Protein AF-A0A7V1PXJ9-F1 (afdb_monomer)

Radius of gyration: 17.02 Å; Cα contacts (8 Å, |Δi|>4): 155; chains: 1; bounding box: 36×26×49 Å

Foldseek 3Di:
DVQQAAAAPADPRAPCNPPCPDPQCLFQVVLLVQCRHGNPVSNVVVVVVLVVVLVVLLVLLVLAPDPVLSVLSVVLSVVLVVLVVQSVCVNVVNDPRDRRGNAPRGPDPVSPVVSVVSVVSSVVSSVCSVVVD

Structure (mmCIF, N/CA/C/O backbone):
data_AF-A0A7V1PXJ9-F1
#
_entry.id   AF-A0A7V1PXJ9-F1
#
loop_
_atom_site.group_PDB
_atom_site.id
_atom_site.type_symbol
_atom_site.label_atom_id
_atom_site.label_alt_id
_atom_site.label_comp_id
_atom_site.label_asym_id
_atom_site.label_entity_id
_atom_site.label_seq_id
_atom_site.pdbx_PDB_ins_code
_atom_site.Cartn_x
_atom_site.Cartn_y
_atom_site.Cartn_z
_atom_site.occupancy
_atom_site.B_iso_or_equiv
_atom_site.auth_seq_id
_atom_site.auth_comp_id
_atom_site.auth_asym_id
_atom_site.auth_atom_id
_atom_site.pdbx_PDB_model_num
ATOM 1 N N . ILE A 1 1 ? 5.938 0.160 -19.732 1.00 53.50 1 ILE A N 1
ATOM 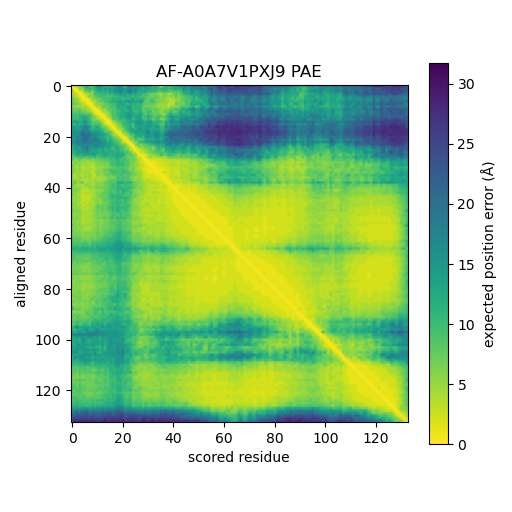2 C CA . ILE A 1 1 ? 4.948 -0.940 -19.549 1.00 53.50 1 ILE A CA 1
ATOM 3 C C . ILE A 1 1 ? 4.637 -1.711 -20.836 1.00 53.50 1 ILE A C 1
ATOM 5 O O . ILE A 1 1 ? 4.831 -2.917 -20.843 1.00 53.50 1 ILE A O 1
ATOM 9 N N . GLY A 1 2 ? 4.231 -1.072 -21.942 1.00 52.34 2 GLY A N 1
ATOM 10 C CA . GLY A 1 2 ? 3.776 -1.785 -23.157 1.00 52.34 2 GLY A CA 1
ATOM 11 C C . GLY A 1 2 ? 4.794 -2.677 -23.896 1.00 52.34 2 GLY A C 1
ATOM 12 O O . GLY A 1 2 ? 4.409 -3.391 -24.811 1.00 52.34 2 GLY A O 1
ATOM 13 N N . SER A 1 3 ? 6.076 -2.673 -23.513 1.00 60.12 3 SER A N 1
ATOM 14 C CA . SER A 1 3 ? 7.123 -3.463 -24.181 1.00 60.12 3 SER A CA 1
ATOM 15 C C . SER A 1 3 ? 7.488 -4.778 -23.473 1.00 60.12 3 SER A C 1
ATOM 17 O O . SER A 1 3 ? 8.293 -5.535 -24.008 1.00 60.12 3 SER A O 1
ATOM 19 N N . GLY A 1 4 ? 6.923 -5.056 -22.289 1.00 59.09 4 GLY A N 1
ATOM 20 C CA . GLY A 1 4 ? 7.226 -6.259 -21.497 1.00 59.09 4 GLY A CA 1
ATOM 21 C C . GLY A 1 4 ? 6.583 -7.553 -22.016 1.00 59.09 4 GLY A C 1
ATOM 22 O O . GLY A 1 4 ? 7.025 -8.640 -21.665 1.00 59.09 4 GLY A O 1
ATOM 23 N N . GLY A 1 5 ? 5.552 -7.480 -22.865 1.00 70.94 5 GLY A N 1
ATOM 24 C CA . GLY A 1 5 ? 4.813 -8.672 -23.302 1.00 70.94 5 GLY A CA 1
ATOM 25 C C . GLY A 1 5 ? 4.186 -9.457 -22.133 1.00 70.94 5 GLY A C 1
ATOM 26 O O . GLY A 1 5 ? 3.985 -8.926 -21.041 1.00 70.94 5 GLY A O 1
ATOM 27 N N . LEU A 1 6 ? 3.858 -10.736 -22.350 1.00 69.12 6 LEU A N 1
ATOM 28 C CA . LEU A 1 6 ? 3.222 -11.580 -21.323 1.00 69.12 6 LEU A CA 1
ATOM 29 C C . LEU A 1 6 ? 4.183 -11.992 -20.194 1.00 69.12 6 LEU A C 1
ATOM 31 O O . LEU A 1 6 ? 3.774 -12.011 -19.035 1.00 69.12 6 LEU A O 1
ATOM 35 N N . PHE A 1 7 ? 5.442 -12.290 -20.530 1.00 72.44 7 PHE A N 1
ATOM 36 C CA . PHE A 1 7 ? 6.435 -12.870 -19.611 1.00 72.44 7 PHE A CA 1
ATOM 37 C C . PHE A 1 7 ? 7.533 -11.895 -19.157 1.00 72.44 7 PHE A C 1
ATOM 39 O O . PHE A 1 7 ? 8.352 -12.257 -18.317 1.00 72.44 7 PHE A O 1
ATOM 46 N N . GLY A 1 8 ? 7.549 -10.668 -19.680 1.00 74.12 8 GLY A N 1
ATOM 47 C CA . GLY A 1 8 ? 8.581 -9.685 -19.369 1.00 74.12 8 GLY A CA 1
ATOM 48 C C . GLY A 1 8 ? 9.827 -9.826 -20.239 1.00 74.12 8 GLY A C 1
ATOM 49 O O . GLY A 1 8 ? 9.999 -10.794 -20.983 1.00 74.12 8 GLY A O 1
ATOM 50 N N . LYS A 1 9 ? 10.719 -8.839 -20.141 1.00 68.25 9 LYS A N 1
ATOM 51 C CA . LYS A 1 9 ? 12.037 -8.863 -20.802 1.00 68.25 9 LYS A CA 1
ATOM 52 C C . LYS A 1 9 ? 13.124 -9.566 -19.975 1.00 68.25 9 LYS A C 1
ATOM 54 O O . LYS A 1 9 ? 14.217 -9.812 -20.489 1.00 68.25 9 LYS A O 1
ATOM 59 N N . GLY A 1 10 ? 12.826 -9.913 -18.720 1.00 65.25 10 GLY A N 1
ATOM 60 C CA . GLY A 1 10 ? 13.755 -10.504 -17.759 1.00 65.25 10 GLY A CA 1
ATOM 61 C C . GLY A 1 10 ? 14.263 -9.499 -16.719 1.00 65.25 10 GLY A C 1
ATOM 62 O O . GLY A 1 10 ? 14.382 -8.305 -16.995 1.00 65.25 10 GLY A O 1
ATOM 63 N N . PHE A 1 11 ? 14.571 -10.006 -15.522 1.00 63.03 11 PHE A N 1
ATOM 64 C CA . PHE A 1 11 ? 15.069 -9.234 -14.377 1.00 63.03 11 PHE A CA 1
ATOM 65 C C . PHE A 1 11 ? 16.327 -8.430 -14.748 1.00 63.03 11 PHE A C 1
ATOM 67 O O . PHE A 1 11 ? 17.267 -9.004 -15.308 1.00 63.03 11 PHE A O 1
ATOM 74 N N . LEU A 1 12 ? 16.339 -7.119 -14.466 1.00 63.00 12 LEU A N 1
ATOM 75 C CA . LEU A 1 12 ? 17.410 -6.164 -14.805 1.00 63.00 12 LEU A CA 1
ATOM 76 C C . LEU A 1 12 ? 17.697 -5.980 -16.310 1.00 63.00 12 LEU A C 1
ATOM 78 O O . LEU A 1 12 ? 18.712 -5.387 -16.679 1.00 63.00 12 LEU A O 1
ATOM 82 N N . LYS A 1 13 ? 16.821 -6.467 -17.199 1.00 59.41 13 LYS A N 1
ATOM 83 C CA . LYS A 1 13 ? 16.957 -6.342 -18.665 1.00 59.41 13 LYS A CA 1
ATOM 84 C C . LYS A 1 13 ? 15.952 -5.371 -19.294 1.00 59.41 13 LYS A C 1
ATOM 86 O O . LYS A 1 13 ? 15.760 -5.382 -20.511 1.00 59.41 13 LYS A O 1
ATOM 91 N N . GLY A 1 14 ? 15.284 -4.539 -18.495 1.00 58.91 14 GLY A N 1
ATOM 92 C CA . GLY A 1 14 ? 14.403 -3.497 -19.020 1.00 58.91 14 GLY A CA 1
ATOM 93 C C . GLY A 1 14 ? 15.185 -2.484 -19.869 1.00 58.91 14 GLY A C 1
ATOM 94 O O . GLY A 1 14 ? 16.245 -1.997 -19.470 1.00 58.91 14 GLY A O 1
ATOM 95 N N . ASN A 1 15 ? 14.655 -2.134 -21.044 1.00 53.09 15 ASN A N 1
ATOM 96 C CA . ASN A 1 15 ? 15.274 -1.112 -21.899 1.00 53.09 15 ASN A CA 1
ATOM 97 C C . ASN A 1 15 ? 15.111 0.278 -21.273 1.00 53.09 15 ASN A C 1
ATOM 99 O O . ASN A 1 15 ? 16.003 1.112 -21.399 1.00 53.09 15 ASN A O 1
ATOM 103 N N . GLN A 1 16 ? 13.994 0.537 -20.583 1.00 50.12 16 GLN A N 1
ATOM 104 C CA . GLN A 1 16 ? 13.779 1.836 -19.935 1.00 50.12 16 GLN A CA 1
ATOM 105 C C . GLN A 1 16 ? 14.549 1.997 -18.615 1.00 50.12 16 GLN A C 1
ATOM 107 O O . GLN A 1 16 ? 14.853 3.129 -18.248 1.00 50.12 16 GLN A O 1
ATOM 112 N N . THR A 1 17 ? 14.943 0.898 -17.955 1.00 49.66 17 THR A N 1
ATOM 113 C CA . THR A 1 17 ? 15.807 0.905 -16.755 1.00 49.66 17 THR A CA 1
ATOM 114 C C . THR A 1 17 ? 17.262 1.280 -17.045 1.00 49.66 17 THR A C 1
ATOM 116 O O . THR A 1 17 ? 17.936 1.807 -16.169 1.00 49.66 17 THR A O 1
ATOM 119 N N . GLN A 1 18 ? 17.766 1.044 -18.264 1.00 44.22 18 GLN A N 1
ATOM 120 C CA . GLN A 1 18 ? 19.146 1.406 -18.636 1.00 44.22 18 GLN A CA 1
ATOM 121 C C . GLN A 1 18 ? 19.277 2.785 -19.299 1.00 44.22 18 GLN A C 1
ATOM 123 O O . GLN A 1 18 ? 20.360 3.363 -19.285 1.00 44.22 18 GLN A O 1
ATOM 128 N N . LEU A 1 19 ? 18.203 3.325 -19.885 1.00 44.53 19 LEU A N 1
ATOM 129 C CA . LEU A 1 19 ? 18.272 4.528 -20.726 1.00 44.53 19 LEU A CA 1
ATOM 130 C C . LEU A 1 19 ? 18.014 5.861 -19.992 1.00 44.53 19 LEU A C 1
ATOM 132 O O . LEU A 1 19 ? 17.929 6.884 -20.664 1.00 44.53 19 LEU A O 1
ATOM 136 N N . ASN A 1 20 ? 17.896 5.890 -18.653 1.00 51.28 20 ASN A N 1
ATOM 137 C CA . ASN A 1 20 ? 17.711 7.120 -17.847 1.00 51.28 20 ASN A CA 1
ATOM 138 C C . ASN A 1 20 ? 16.582 8.061 -18.332 1.00 51.28 20 ASN A C 1
ATOM 140 O O . ASN A 1 20 ? 16.581 9.252 -18.032 1.00 51.28 20 ASN A O 1
ATOM 144 N N . PHE A 1 21 ? 15.599 7.549 -19.079 1.00 50.09 21 PHE A N 1
ATOM 145 C CA . PHE A 1 21 ? 14.554 8.374 -19.699 1.00 50.09 21 PHE A CA 1
ATOM 146 C C . PHE A 1 21 ? 13.519 8.908 -18.697 1.00 50.09 21 PHE A C 1
ATOM 148 O O . PHE A 1 21 ? 12.684 9.734 -19.057 1.00 50.09 21 PHE A O 1
ATOM 155 N N . ILE A 1 22 ? 13.548 8.419 -17.453 1.00 51.59 22 ILE A N 1
ATOM 156 C CA . ILE A 1 22 ? 12.586 8.755 -16.406 1.00 51.59 22 ILE A CA 1
ATOM 157 C C . ILE A 1 22 ? 13.378 8.972 -15.109 1.00 51.59 22 ILE A C 1
ATOM 159 O O . ILE A 1 22 ? 14.009 8.018 -14.648 1.00 51.59 22 ILE A O 1
ATOM 163 N N . PRO A 1 23 ? 13.401 10.185 -14.532 1.00 46.22 23 PRO A N 1
ATOM 164 C CA . PRO A 1 23 ? 13.998 10.401 -13.217 1.00 46.22 23 PRO A CA 1
ATOM 165 C C . PRO A 1 23 ? 13.229 9.594 -12.150 1.00 46.22 23 PRO A C 1
ATOM 167 O O . PRO A 1 23 ? 12.010 9.479 -12.240 1.00 46.22 23 PRO A O 1
ATOM 170 N N . GLU A 1 24 ? 13.937 9.022 -11.165 1.00 55.81 24 GLU A N 1
ATOM 171 C CA . GLU A 1 24 ? 13.352 8.368 -9.968 1.00 55.81 24 GLU A CA 1
ATOM 172 C C . GLU A 1 24 ? 12.516 7.082 -10.236 1.00 55.81 24 GLU A C 1
ATOM 174 O O . GLU A 1 24 ? 11.401 6.879 -9.757 1.00 55.81 24 GLU A O 1
ATOM 179 N N . GLN A 1 25 ? 13.078 6.141 -11.008 1.00 55.56 25 GLN A N 1
ATOM 180 C CA . GLN A 1 25 ? 12.383 4.913 -11.448 1.00 55.56 25 GLN A CA 1
ATOM 181 C C . GLN A 1 25 ? 12.068 3.912 -10.323 1.00 55.56 25 GLN A C 1
AT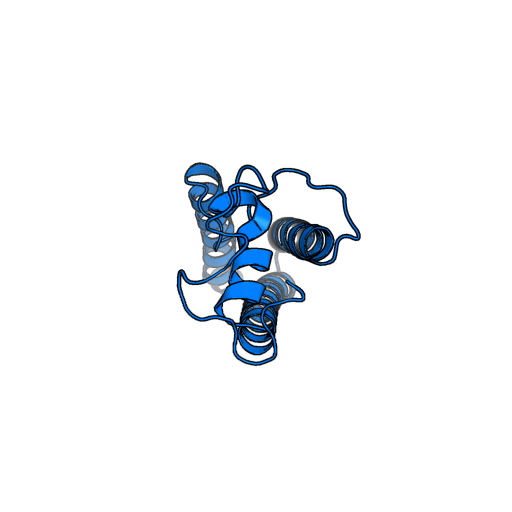OM 183 O O . GLN A 1 25 ? 11.049 3.220 -10.359 1.00 55.56 25 GLN A O 1
ATOM 188 N N . TRP A 1 26 ? 12.956 3.823 -9.331 1.00 54.50 26 TRP A N 1
ATOM 189 C CA . TRP A 1 26 ? 12.880 2.870 -8.213 1.00 54.50 26 TRP A CA 1
ATOM 190 C C . TRP A 1 26 ? 11.938 3.333 -7.094 1.00 54.50 26 TRP A C 1
ATOM 192 O O . TRP A 1 26 ? 11.539 2.546 -6.232 1.00 54.50 26 TRP A O 1
ATOM 202 N N . THR A 1 27 ? 11.572 4.609 -7.117 1.00 59.25 27 THR A N 1
ATOM 203 C CA . THR A 1 27 ? 10.698 5.273 -6.154 1.00 59.25 27 THR A CA 1
ATOM 204 C C . THR A 1 27 ? 9.303 5.448 -6.756 1.00 59.25 27 THR A C 1
ATOM 206 O O . THR A 1 27 ? 8.343 4.839 -6.272 1.00 59.25 27 THR A O 1
ATOM 209 N N . ASP A 1 28 ? 9.195 6.158 -7.875 1.00 61.56 28 ASP A N 1
ATOM 210 C CA . ASP A 1 28 ? 7.907 6.658 -8.378 1.00 61.56 28 ASP A CA 1
ATOM 211 C C . ASP A 1 28 ? 7.314 5.815 -9.514 1.00 61.56 28 ASP A C 1
ATOM 213 O O . ASP A 1 28 ? 6.115 5.872 -9.787 1.00 61.56 28 ASP A O 1
ATOM 217 N N . PHE A 1 29 ? 8.140 4.980 -10.152 1.00 65.25 29 PHE A N 1
ATOM 218 C CA . PHE A 1 29 ? 7.748 4.142 -11.290 1.00 65.25 29 PHE A CA 1
ATOM 219 C C . PHE A 1 29 ? 7.987 2.651 -11.071 1.00 65.25 29 PHE A C 1
ATOM 221 O O . PHE A 1 29 ? 7.977 1.882 -12.036 1.00 65.25 29 PHE A O 1
ATOM 228 N N . ILE A 1 30 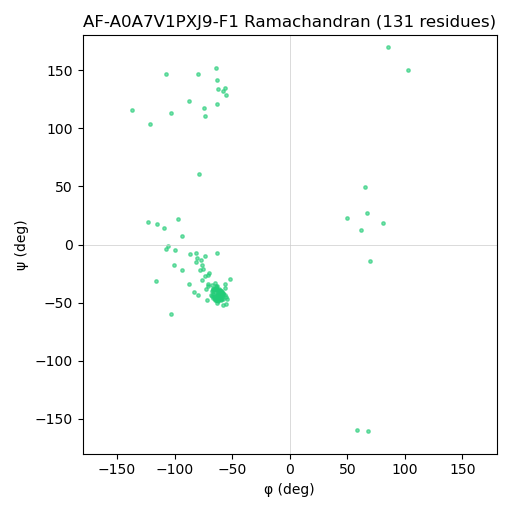? 8.130 2.204 -9.822 1.00 71.75 30 ILE A N 1
ATOM 229 C CA . ILE A 1 30 ? 8.431 0.797 -9.530 1.00 71.75 30 ILE A CA 1
ATOM 230 C C . ILE A 1 30 ? 7.389 -0.159 -10.140 1.00 71.75 30 ILE A C 1
ATOM 232 O O . ILE A 1 30 ? 7.736 -1.222 -10.648 1.00 71.75 30 ILE A O 1
ATOM 236 N N . TYR A 1 31 ? 6.117 0.254 -10.206 1.00 73.88 31 TYR A N 1
ATOM 237 C CA . TYR A 1 31 ? 5.063 -0.521 -10.868 1.00 73.88 31 TYR A CA 1
ATOM 238 C C . TYR A 1 31 ? 5.304 -0.676 -12.382 1.00 73.88 31 TYR A C 1
ATOM 240 O O . TYR A 1 31 ? 5.059 -1.737 -12.958 1.00 73.88 31 TYR A O 1
ATOM 248 N N . SER A 1 32 ? 5.842 0.360 -13.028 1.00 72.06 32 SER A N 1
ATOM 249 C CA . SER A 1 32 ? 6.194 0.325 -14.450 1.00 72.06 32 SER A CA 1
ATOM 250 C C . SER A 1 32 ? 7.409 -0.550 -14.733 1.00 72.06 32 SER A C 1
ATOM 252 O O . SER A 1 32 ? 7.419 -1.242 -15.754 1.00 72.06 32 SER A O 1
ATOM 254 N N . VAL A 1 33 ? 8.387 -0.555 -13.821 1.00 73.94 33 VAL A N 1
ATOM 255 C CA . VAL A 1 33 ? 9.561 -1.440 -13.870 1.00 73.94 33 VAL A CA 1
ATOM 256 C C . VAL A 1 33 ? 9.119 -2.898 -13.764 1.00 73.94 33 VAL A C 1
ATOM 258 O O . VAL A 1 33 ? 9.478 -3.706 -14.618 1.00 73.94 33 VAL A O 1
ATOM 261 N N . ILE A 1 34 ? 8.241 -3.218 -12.806 1.00 74.94 34 ILE A N 1
ATOM 262 C CA . ILE A 1 34 ? 7.687 -4.571 -12.651 1.00 74.94 34 ILE A CA 1
ATOM 263 C C . ILE A 1 34 ? 7.000 -5.034 -13.944 1.00 74.94 34 ILE A C 1
ATOM 265 O O . ILE A 1 34 ? 7.212 -6.162 -14.384 1.00 74.94 34 ILE A O 1
ATOM 269 N N . GLY A 1 35 ? 6.219 -4.166 -14.593 1.00 75.06 35 GLY A N 1
ATOM 270 C CA . GLY A 1 35 ? 5.553 -4.503 -15.855 1.00 75.06 35 GLY A CA 1
ATOM 271 C C . GLY A 1 35 ? 6.474 -4.657 -17.060 1.00 75.06 35 GLY A C 1
ATOM 272 O O . GLY A 1 35 ? 6.122 -5.359 -18.005 1.00 75.06 35 GLY A O 1
ATOM 273 N N . GLU A 1 36 ? 7.651 -4.039 -17.057 1.00 75.50 36 GLU A N 1
ATOM 274 C CA . GLU A 1 36 ? 8.635 -4.243 -18.121 1.00 75.50 36 GLU A CA 1
ATOM 275 C C . GLU A 1 36 ? 9.481 -5.505 -17.894 1.00 75.50 36 GLU A C 1
ATOM 277 O O . GLU A 1 36 ? 9.718 -6.268 -18.835 1.00 75.50 36 GLU A O 1
ATOM 282 N N . GLU A 1 37 ? 9.895 -5.756 -16.652 1.00 79.12 37 GLU A N 1
ATOM 283 C CA . GLU A 1 37 ? 10.773 -6.877 -16.309 1.00 79.12 37 GLU A CA 1
ATOM 284 C C . GLU A 1 37 ? 10.035 -8.211 -16.203 1.00 79.12 37 GLU A C 1
ATOM 286 O O . GLU A 1 37 ? 10.519 -9.211 -16.736 1.00 79.12 37 GLU A O 1
ATOM 291 N N . PHE A 1 38 ? 8.863 -8.217 -15.559 1.00 77.62 38 PHE A N 1
ATOM 292 C CA . PHE A 1 38 ? 8.046 -9.409 -15.294 1.00 77.62 38 PHE A CA 1
ATOM 293 C C . PHE A 1 38 ? 6.794 -9.495 -16.185 1.00 77.62 38 PHE A C 1
ATOM 295 O O . PHE A 1 38 ? 6.020 -10.451 -16.088 1.00 77.62 38 PHE A O 1
ATOM 302 N N . GLY A 1 39 ? 6.581 -8.504 -17.054 1.00 80.44 39 GLY A N 1
ATOM 303 C CA . GLY A 1 39 ? 5.486 -8.494 -18.021 1.00 80.44 39 GLY A CA 1
ATOM 304 C C . GLY A 1 39 ? 4.102 -8.363 -17.386 1.00 80.44 39 GLY A C 1
ATOM 305 O O . GLY A 1 39 ? 3.936 -7.957 -16.231 1.00 80.44 39 GLY A O 1
ATOM 306 N N . PHE A 1 40 ? 3.083 -8.743 -18.159 1.00 79.56 40 PHE A N 1
ATOM 307 C CA . PHE A 1 40 ? 1.688 -8.707 -17.719 1.00 79.56 40 PHE A CA 1
ATOM 308 C C . PHE A 1 40 ? 1.453 -9.542 -16.452 1.00 79.56 40 PHE A C 1
ATOM 310 O O . PHE A 1 40 ? 0.793 -9.083 -15.519 1.00 79.56 40 PHE A O 1
ATOM 317 N N . ILE A 1 41 ? 2.048 -10.735 -16.371 1.00 82.44 41 ILE A N 1
ATOM 318 C CA . ILE A 1 41 ? 1.879 -11.628 -15.216 1.00 82.44 41 ILE A CA 1
ATOM 319 C C . ILE A 1 41 ? 2.383 -10.957 -13.932 1.00 82.44 41 ILE A C 1
ATOM 321 O O . ILE A 1 41 ? 1.665 -10.950 -12.932 1.00 82.44 41 ILE A O 1
ATOM 325 N N . GLY A 1 42 ? 3.565 -10.334 -13.969 1.00 82.31 42 GLY A N 1
ATOM 326 C CA . GLY A 1 42 ? 4.102 -9.599 -12.824 1.00 82.31 42 GLY A CA 1
ATOM 327 C C . GLY A 1 42 ? 3.172 -8.481 -12.358 1.00 82.31 42 GLY A C 1
ATOM 328 O O . GLY A 1 42 ? 2.845 -8.406 -11.175 1.00 82.31 42 GLY A O 1
ATOM 329 N N . THR A 1 43 ? 2.662 -7.667 -13.290 1.00 82.38 43 THR A N 1
ATOM 330 C CA . THR A 1 43 ? 1.740 -6.565 -12.948 1.00 82.38 43 THR A CA 1
ATOM 331 C C . THR A 1 43 ? 0.438 -7.045 -12.314 1.00 82.38 43 THR A C 1
ATOM 333 O O . THR A 1 43 ? -0.037 -6.432 -11.354 1.00 82.38 43 THR A O 1
ATOM 336 N N . VAL A 1 44 ? -0.118 -8.158 -12.805 1.00 85.75 44 VAL A N 1
ATOM 337 C CA . VAL A 1 44 ? -1.335 -8.765 -12.254 1.00 85.75 44 VAL A CA 1
ATOM 338 C C . VAL A 1 44 ? -1.073 -9.317 -10.857 1.00 85.75 44 VAL A C 1
ATOM 340 O O . VAL A 1 44 ? -1.866 -9.065 -9.954 1.00 85.75 44 VAL A O 1
ATOM 343 N N . ILE A 1 45 ? 0.046 -10.014 -10.644 1.00 87.81 45 ILE A N 1
ATOM 344 C CA . ILE A 1 45 ? 0.415 -10.540 -9.323 1.00 87.81 45 ILE A CA 1
ATOM 345 C C . ILE A 1 45 ? 0.554 -9.399 -8.311 1.00 87.81 45 ILE A C 1
ATOM 347 O O . ILE A 1 45 ? -0.032 -9.472 -7.230 1.00 87.81 45 ILE A O 1
ATOM 351 N N . THR A 1 46 ? 1.269 -8.324 -8.656 1.00 85.31 46 THR A N 1
ATOM 352 C CA . THR A 1 46 ? 1.415 -7.155 -7.776 1.00 85.31 46 THR A CA 1
ATOM 353 C C . THR A 1 46 ? 0.063 -6.524 -7.451 1.00 85.31 46 THR A C 1
ATOM 355 O O . THR A 1 46 ? -0.197 -6.198 -6.293 1.00 85.31 46 THR A O 1
ATOM 358 N N . LEU A 1 47 ? -0.825 -6.403 -8.442 1.00 87.88 47 LEU A N 1
ATOM 359 C CA . LEU A 1 47 ? -2.169 -5.861 -8.247 1.00 87.88 47 LEU A CA 1
ATOM 360 C C . LEU A 1 47 ? -3.004 -6.739 -7.307 1.00 87.88 47 LEU A C 1
ATOM 362 O O . LEU A 1 47 ? -3.618 -6.226 -6.372 1.00 87.88 47 LEU A O 1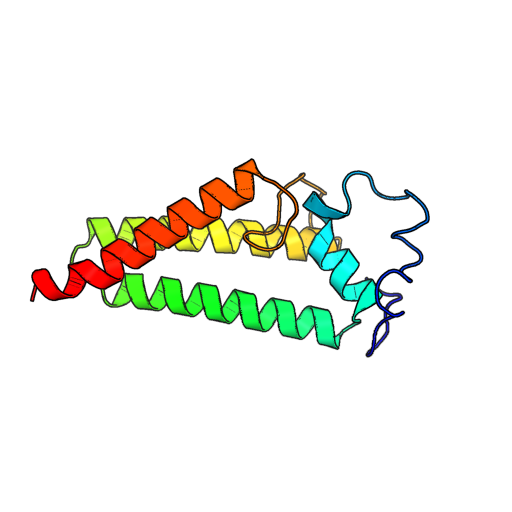
ATOM 366 N N . VAL A 1 48 ? -2.991 -8.058 -7.511 1.00 90.19 48 VAL A N 1
ATOM 367 C CA . VAL A 1 48 ? -3.716 -9.020 -6.669 1.00 90.19 48 VAL A CA 1
ATOM 368 C C . VAL A 1 48 ? -3.192 -9.007 -5.233 1.00 90.19 48 VAL A C 1
ATOM 370 O O . VAL A 1 48 ? -3.991 -8.992 -4.297 1.00 90.19 48 VAL A O 1
ATOM 373 N N . LEU A 1 49 ? -1.871 -8.970 -5.036 1.00 89.62 49 LEU A N 1
ATOM 374 C CA . LEU A 1 49 ? -1.267 -8.895 -3.703 1.00 89.62 49 LEU A CA 1
ATOM 375 C C . LEU A 1 49 ? -1.653 -7.606 -2.976 1.00 89.62 49 LEU A C 1
ATOM 377 O O . LEU A 1 49 ? -2.020 -7.650 -1.801 1.00 89.62 49 LEU A O 1
ATOM 381 N N . PHE A 1 50 ? -1.622 -6.468 -3.669 1.00 89.19 50 PHE A N 1
ATOM 382 C CA . PHE A 1 50 ? -2.000 -5.197 -3.061 1.00 89.19 50 PHE A CA 1
ATOM 383 C C . PHE A 1 50 ? -3.492 -5.160 -2.712 1.00 89.19 50 PHE A C 1
ATOM 385 O O . PHE A 1 50 ? -3.865 -4.776 -1.602 1.00 89.19 50 PHE A O 1
ATOM 392 N N . LEU A 1 51 ? -4.353 -5.649 -3.611 1.00 90.94 51 LEU A N 1
ATOM 393 C CA . LEU A 1 51 ? -5.783 -5.786 -3.344 1.00 90.94 51 LEU A CA 1
ATOM 394 C C . LEU A 1 51 ? -6.040 -6.700 -2.138 1.00 90.94 51 LEU A C 1
ATOM 396 O O . LEU A 1 51 ? -6.868 -6.386 -1.285 1.00 90.94 51 LEU A O 1
ATOM 400 N N . TRP A 1 52 ? -5.302 -7.805 -2.024 1.00 93.25 52 TRP A N 1
ATOM 401 C CA . TRP A 1 52 ? -5.397 -8.703 -0.877 1.00 93.25 52 TRP A CA 1
ATOM 402 C C . TRP A 1 52 ? -5.045 -8.000 0.442 1.00 93.25 52 TRP A C 1
ATOM 404 O O . TRP A 1 52 ? -5.767 -8.169 1.427 1.00 93.25 52 TRP A O 1
ATOM 414 N N . ILE A 1 53 ? -4.003 -7.161 0.463 1.00 91.12 53 ILE A N 1
ATOM 415 C CA . ILE A 1 53 ? -3.641 -6.341 1.632 1.00 91.12 53 ILE A CA 1
ATOM 416 C C . ILE A 1 53 ? -4.769 -5.360 1.982 1.00 91.12 53 ILE A C 1
ATOM 418 O O . ILE A 1 53 ? -5.193 -5.308 3.139 1.00 91.12 53 ILE A O 1
ATOM 422 N N . LEU A 1 54 ? -5.310 -4.636 0.998 1.00 92.94 54 LEU A N 1
ATOM 423 C CA . LEU A 1 54 ? -6.421 -3.700 1.214 1.00 92.94 54 LEU A CA 1
ATOM 424 C C . LEU A 1 54 ? -7.654 -4.404 1.799 1.00 92.94 54 LEU A C 1
ATOM 426 O O . LEU A 1 54 ? -8.235 -3.932 2.777 1.00 92.94 54 LEU A O 1
ATOM 430 N N . LEU A 1 55 ? -8.018 -5.575 1.271 1.00 94.38 55 LEU A N 1
ATOM 431 C CA . LEU A 1 55 ? -9.135 -6.372 1.786 1.00 94.38 55 LEU A CA 1
ATOM 432 C C . LEU A 1 55 ? -8.901 -6.838 3.228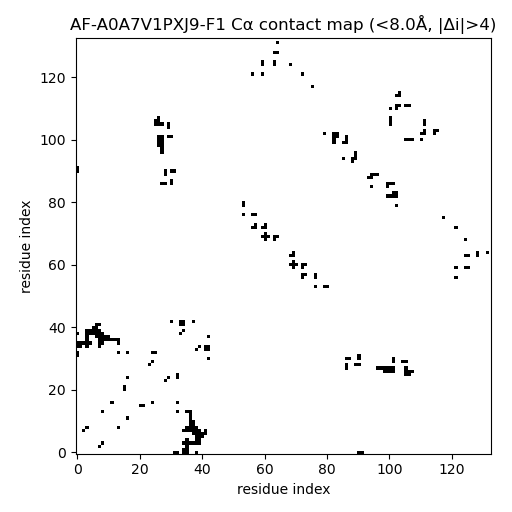 1.00 94.38 55 LEU A C 1
ATOM 434 O O . LEU A 1 55 ? -9.845 -6.899 4.020 1.00 94.38 55 LEU A O 1
ATOM 438 N N . LYS A 1 56 ? -7.655 -7.155 3.602 1.00 93.44 56 LYS A N 1
ATOM 439 C CA . LYS A 1 56 ? -7.311 -7.496 4.990 1.00 93.44 56 LYS A CA 1
ATOM 440 C C . LYS A 1 56 ? -7.507 -6.305 5.919 1.00 93.44 56 LYS A C 1
ATOM 442 O O . LYS A 1 56 ? -8.150 -6.481 6.951 1.00 93.44 56 LYS A O 1
ATOM 447 N N . ILE A 1 57 ? -7.014 -5.122 5.550 1.00 93.44 57 ILE A N 1
ATOM 448 C CA . ILE A 1 57 ? -7.170 -3.891 6.342 1.00 93.44 57 ILE A CA 1
ATOM 449 C C . ILE A 1 57 ? -8.659 -3.536 6.483 1.00 93.44 57 ILE A C 1
ATOM 451 O O . ILE A 1 57 ? -9.132 -3.316 7.599 1.00 93.44 57 ILE A O 1
ATOM 455 N N . LEU A 1 58 ? -9.424 -3.594 5.387 1.00 94.75 58 LEU A N 1
ATOM 456 C CA . LEU A 1 58 ? -10.874 -3.374 5.394 1.00 94.75 58 LEU A CA 1
ATOM 457 C C . LEU A 1 58 ? -11.598 -4.357 6.323 1.00 94.75 58 LEU A C 1
ATOM 459 O O . LEU A 1 58 ? -12.463 -3.963 7.103 1.00 94.75 58 LEU A O 1
ATOM 463 N N . LYS A 1 59 ? -11.211 -5.638 6.297 1.00 94.25 59 LYS A N 1
ATOM 464 C CA . LYS A 1 59 ? -11.760 -6.637 7.218 1.00 94.25 59 LYS A CA 1
ATOM 465 C C . LYS A 1 59 ? -11.478 -6.273 8.677 1.00 94.25 59 LYS A C 1
ATOM 467 O O . LYS A 1 59 ? -12.358 -6.470 9.510 1.00 94.25 59 LYS A O 1
ATOM 472 N N . VAL A 1 60 ? -10.295 -5.743 9.006 1.00 92.06 60 VAL A N 1
ATOM 473 C CA . VAL A 1 60 ? -10.010 -5.280 10.376 1.00 92.06 60 VAL A CA 1
ATOM 474 C C . VAL A 1 60 ? -10.953 -4.142 10.764 1.00 92.06 60 VAL A C 1
ATOM 476 O O . VAL A 1 60 ? -11.575 -4.249 11.821 1.00 92.06 60 VAL A O 1
ATOM 479 N N . ALA A 1 61 ? -11.130 -3.134 9.904 1.00 92.44 61 ALA A N 1
ATOM 480 C CA . ALA A 1 61 ? -12.036 -2.011 10.160 1.00 92.44 61 ALA A CA 1
ATOM 481 C C . ALA A 1 61 ? -13.467 -2.483 10.466 1.00 92.44 61 ALA A C 1
ATOM 483 O O . ALA A 1 61 ? -14.010 -2.160 11.518 1.00 92.44 61 ALA A O 1
ATOM 484 N N . ILE A 1 62 ? -14.036 -3.340 9.611 1.00 91.56 62 ILE A N 1
ATOM 485 C CA . ILE A 1 62 ? -15.417 -3.837 9.764 1.00 91.56 62 ILE A CA 1
ATOM 486 C C . ILE A 1 62 ? -15.580 -4.699 11.026 1.00 91.56 62 ILE A C 1
ATOM 488 O O . ILE A 1 62 ? -16.637 -4.704 11.648 1.00 91.56 62 ILE A O 1
ATOM 492 N N . THR A 1 63 ? -14.545 -5.447 11.424 1.00 89.88 63 THR A N 1
ATOM 493 C CA . THR A 1 63 ? -14.606 -6.292 12.634 1.00 89.88 63 THR A CA 1
ATOM 494 C C . THR A 1 63 ? -14.361 -5.537 13.942 1.00 89.88 63 THR A C 1
ATOM 496 O O . THR A 1 63 ? -14.483 -6.133 15.013 1.00 89.88 63 THR A O 1
ATOM 499 N N . THR A 1 64 ? -13.970 -4.265 13.878 1.00 89.12 64 THR A N 1
ATOM 500 C CA . THR A 1 64 ? -13.670 -3.458 15.064 1.00 89.12 64 THR A CA 1
ATOM 501 C C . THR A 1 64 ? -14.952 -2.797 15.561 1.00 89.12 64 THR A C 1
ATOM 503 O O . THR A 1 64 ? -15.617 -2.106 14.800 1.00 89.12 64 THR A O 1
ATOM 506 N N . LYS A 1 65 ? -15.312 -3.029 16.831 1.00 85.69 65 LYS A N 1
ATOM 507 C CA . LYS A 1 65 ? -16.539 -2.478 17.439 1.00 85.69 65 LYS A CA 1
ATOM 508 C C . LYS A 1 65 ? -16.430 -0.995 17.796 1.00 85.69 65 LYS A C 1
ATOM 510 O O . LYS A 1 65 ? -17.437 -0.304 17.821 1.00 85.69 65 LYS A O 1
ATOM 515 N N . ASP A 1 66 ? -15.225 -0.539 18.120 1.00 89.69 66 ASP A N 1
ATOM 516 C CA . ASP A 1 66 ? -14.958 0.857 18.453 1.00 89.69 66 ASP A CA 1
ATOM 517 C C . ASP A 1 66 ? -14.970 1.701 17.168 1.00 89.69 66 ASP A C 1
ATOM 519 O O . ASP A 1 66 ? -14.165 1.473 16.258 1.00 89.69 66 ASP A O 1
ATOM 523 N N . GLU A 1 67 ? -15.900 2.655 17.089 1.00 89.56 67 GLU A N 1
ATOM 524 C CA . GLU A 1 67 ? -16.091 3.516 15.919 1.00 89.56 67 GLU A CA 1
ATOM 525 C C . GLU A 1 67 ? -14.857 4.369 15.618 1.00 89.56 67 GLU A C 1
ATOM 527 O O . GLU A 1 67 ? -14.483 4.518 14.453 1.00 89.56 67 GLU A O 1
ATOM 532 N N . PHE A 1 68 ? -14.174 4.879 16.646 1.00 91.00 68 PHE A N 1
ATOM 533 C CA . PHE A 1 68 ? -12.979 5.699 16.472 1.00 91.00 68 PHE A CA 1
ATOM 534 C C . PHE A 1 68 ? -11.833 4.876 15.873 1.00 91.00 68 PHE A C 1
ATOM 536 O O . PHE A 1 68 ? -11.183 5.296 14.908 1.00 91.00 68 PHE A O 1
ATOM 543 N N . LEU A 1 69 ? -11.611 3.665 16.393 1.00 91.62 69 LEU A N 1
ATOM 544 C CA . LEU A 1 69 ? -10.596 2.756 15.853 1.00 91.62 69 LEU A CA 1
ATOM 545 C C . LEU A 1 69 ? -10.950 2.278 14.438 1.00 91.62 69 LEU A C 1
ATOM 547 O O . LEU A 1 69 ? -10.064 2.190 13.585 1.00 91.62 69 LEU A O 1
ATOM 551 N N . SER A 1 70 ? -12.229 2.010 14.167 1.00 92.50 70 SER A N 1
ATOM 552 C CA . SER A 1 70 ? -12.703 1.632 12.833 1.00 92.50 70 SER A CA 1
ATOM 553 C C . SER A 1 70 ? -12.471 2.752 11.811 1.00 92.50 70 SER A C 1
ATOM 555 O O . SER A 1 70 ? -11.845 2.514 10.775 1.00 92.50 70 SER A O 1
ATOM 557 N N . LEU A 1 71 ? -12.854 3.994 12.135 1.00 93.56 71 LEU A N 1
ATOM 558 C CA . LEU A 1 71 ? -12.610 5.176 11.298 1.00 93.56 71 LEU A CA 1
ATOM 559 C C . LEU A 1 71 ? -11.116 5.414 11.053 1.00 93.56 71 LEU A C 1
ATOM 561 O O . LEU A 1 71 ? -10.715 5.714 9.928 1.00 93.56 71 LEU A O 1
ATOM 565 N N . THR A 1 72 ? -10.283 5.213 12.077 1.00 93.88 72 THR A N 1
ATOM 566 C CA . THR A 1 72 ? -8.823 5.322 11.947 1.00 93.88 72 THR A CA 1
ATOM 567 C C . THR A 1 72 ? -8.287 4.310 10.934 1.00 93.88 72 THR A C 1
ATOM 569 O O . THR A 1 72 ? -7.524 4.676 10.041 1.00 93.88 72 THR A O 1
ATOM 572 N N . ILE A 1 73 ? -8.719 3.045 11.007 1.00 95.00 73 ILE A N 1
ATOM 573 C CA . ILE A 1 73 ? -8.305 2.020 10.038 1.00 95.00 73 ILE A CA 1
ATOM 574 C C . ILE A 1 73 ? -8.818 2.349 8.632 1.00 95.00 73 ILE A C 1
ATOM 576 O O . ILE A 1 73 ? -8.085 2.138 7.669 1.00 95.00 73 ILE A O 1
ATOM 580 N N . ILE A 1 74 ? -10.034 2.884 8.489 1.00 95.19 74 ILE A N 1
ATOM 581 C CA . ILE A 1 74 ? -10.570 3.317 7.188 1.00 95.19 74 ILE A CA 1
ATOM 582 C C . ILE A 1 74 ? -9.723 4.455 6.597 1.00 95.19 74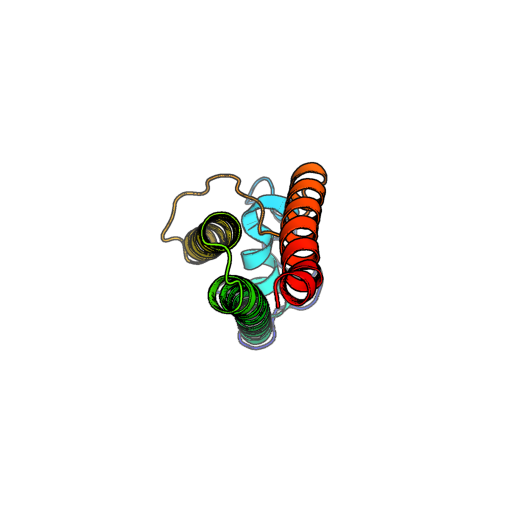 ILE A C 1
ATOM 584 O O . ILE A 1 74 ? -9.444 4.440 5.399 1.00 95.19 74 ILE A O 1
ATOM 588 N N . GLY A 1 75 ? -9.256 5.400 7.419 1.00 94.69 75 GLY A N 1
ATOM 589 C CA . GLY A 1 75 ? -8.322 6.447 6.991 1.00 94.69 75 GLY A CA 1
ATOM 590 C C . GLY A 1 75 ? -6.967 5.890 6.538 1.00 94.69 75 GLY A C 1
ATOM 591 O O . GLY A 1 75 ? -6.412 6.325 5.533 1.00 94.69 75 GLY A O 1
ATOM 592 N N . ILE A 1 76 ? -6.450 4.870 7.226 1.00 94.50 76 ILE A N 1
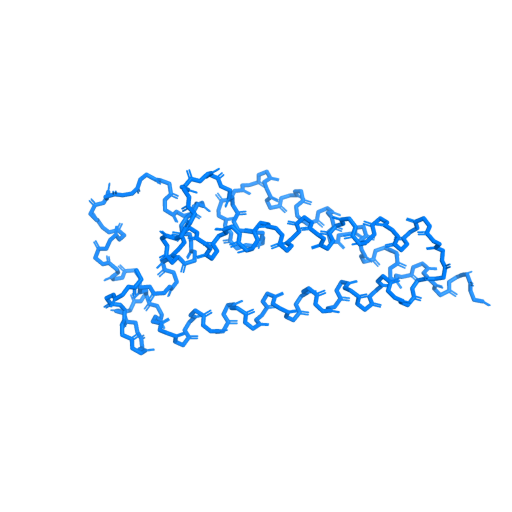ATOM 593 C CA . ILE A 1 76 ? -5.235 4.168 6.788 1.00 94.50 76 ILE A CA 1
ATOM 594 C C . ILE A 1 76 ? -5.496 3.441 5.462 1.00 94.50 76 ILE A C 1
ATOM 596 O O . ILE A 1 76 ? -4.716 3.567 4.523 1.00 94.50 76 ILE A O 1
ATOM 600 N N . LEU A 1 77 ? -6.611 2.719 5.348 1.00 94.69 77 LEU A N 1
ATOM 601 C CA . LEU A 1 77 ? -7.008 2.026 4.124 1.00 94.69 77 LEU A CA 1
ATOM 602 C C . LEU A 1 77 ? -7.085 2.985 2.927 1.00 94.69 77 LEU A C 1
ATOM 604 O O . LEU A 1 77 ? -6.583 2.651 1.853 1.00 94.69 77 LEU A O 1
ATOM 608 N N . SER A 1 78 ? -7.690 4.163 3.106 1.00 93.69 78 SER A N 1
ATOM 609 C CA . SER A 1 78 ? -7.833 5.153 2.037 1.00 93.69 78 SER A CA 1
ATOM 610 C C . SER A 1 78 ? -6.485 5.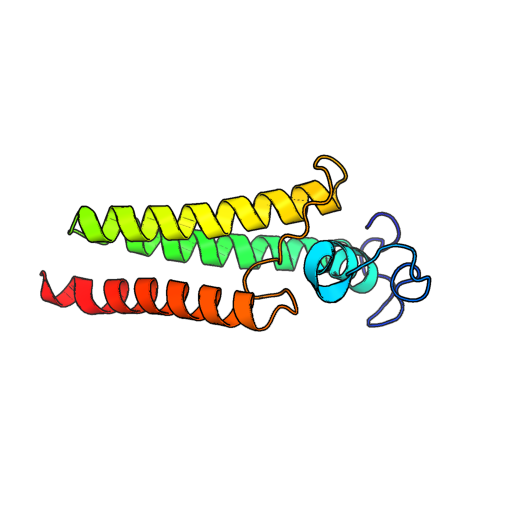723 1.595 1.00 93.69 78 SER A C 1
ATOM 612 O O . SER A 1 78 ? -6.270 5.857 0.392 1.00 93.69 78 SER A O 1
ATOM 614 N N . LEU A 1 79 ? -5.543 5.959 2.518 1.00 91.69 79 LEU A N 1
ATOM 615 C CA . LEU A 1 79 ? -4.169 6.356 2.184 1.00 91.69 79 LEU A CA 1
ATOM 616 C C . LEU A 1 79 ? -3.481 5.317 1.287 1.00 91.69 79 LEU A C 1
ATOM 618 O O . LEU A 1 79 ? -2.998 5.658 0.205 1.00 91.69 79 LEU A O 1
ATOM 622 N N . PHE A 1 80 ? -3.494 4.039 1.685 1.00 90.56 80 PHE A N 1
ATOM 623 C CA . PHE A 1 80 ? -2.915 2.959 0.876 1.00 90.56 80 PHE A CA 1
ATOM 624 C C . PHE A 1 80 ? -3.599 2.842 -0.494 1.00 90.56 80 PHE A C 1
ATOM 626 O O . PHE A 1 80 ? -2.922 2.672 -1.509 1.00 90.56 80 PHE A O 1
ATOM 633 N N . PHE A 1 81 ? -4.929 2.959 -0.536 1.00 90.56 81 PHE A N 1
ATOM 634 C CA . PHE A 1 81 ? -5.705 2.885 -1.772 1.00 90.56 81 PHE A CA 1
ATOM 635 C C . PHE A 1 81 ? -5.390 4.037 -2.734 1.00 90.56 81 PHE A C 1
ATOM 637 O O . PHE A 1 81 ? -5.149 3.791 -3.913 1.00 90.56 81 PHE A O 1
ATOM 644 N N . ILE A 1 82 ? -5.340 5.279 -2.243 1.00 89.38 82 ILE A N 1
ATOM 645 C CA . ILE A 1 82 ? -5.041 6.462 -3.062 1.00 89.38 82 ILE A CA 1
ATOM 646 C C . ILE A 1 82 ? -3.630 6.362 -3.642 1.00 89.38 82 ILE A C 1
ATOM 648 O O . ILE A 1 82 ? 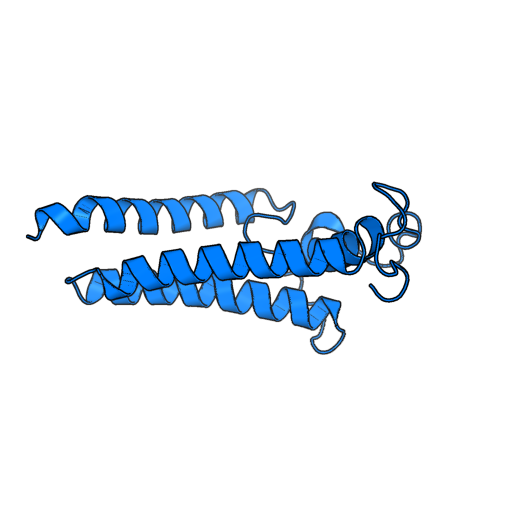-3.455 6.537 -4.847 1.00 89.38 82 ILE A O 1
ATOM 652 N N . HIS A 1 83 ? -2.633 6.019 -2.819 1.00 87.12 83 HIS A N 1
ATOM 653 C CA . HIS A 1 83 ? -1.255 5.862 -3.289 1.00 87.12 83 HIS A CA 1
ATOM 654 C C . HIS A 1 83 ? -1.148 4.790 -4.381 1.00 87.12 83 HIS A C 1
ATOM 656 O O . HIS A 1 83 ? -0.457 4.985 -5.382 1.00 87.12 83 HIS A O 1
ATOM 662 N N . PHE A 1 84 ? -1.853 3.671 -4.212 1.00 85.88 84 PHE A N 1
ATOM 663 C CA . PHE A 1 84 ? -1.897 2.593 -5.194 1.00 85.88 84 PHE A CA 1
ATOM 664 C C . PHE A 1 84 ? -2.590 2.997 -6.494 1.00 85.88 84 PHE A C 1
ATOM 666 O O . PHE A 1 84 ? -2.053 2.759 -7.575 1.00 85.88 84 PHE A O 1
ATOM 673 N N . MET A 1 85 ? -3.750 3.650 -6.397 1.00 85.75 85 MET A N 1
ATOM 674 C CA . MET A 1 85 ? -4.503 4.125 -7.556 1.00 85.75 85 MET A CA 1
ATOM 675 C C . MET A 1 85 ? -3.690 5.137 -8.366 1.00 85.75 85 MET A C 1
ATOM 677 O O . MET A 1 85 ? -3.652 5.044 -9.590 1.00 85.75 85 MET A O 1
ATOM 681 N N . ILE A 1 86 ? -2.982 6.046 -7.690 1.00 84.75 86 ILE A N 1
ATOM 682 C CA . ILE A 1 86 ? -2.071 7.004 -8.324 1.00 84.75 86 ILE A CA 1
ATOM 683 C C . ILE A 1 86 ? -0.912 6.285 -9.011 1.00 84.75 86 ILE A C 1
ATOM 685 O O . ILE A 1 86 ? -0.634 6.566 -10.171 1.00 84.75 86 ILE A O 1
ATOM 689 N N . ASN A 1 87 ? -0.262 5.329 -8.343 1.00 81.75 87 ASN A N 1
ATOM 690 C CA . ASN A 1 87 ? 0.849 4.577 -8.933 1.00 81.75 87 ASN A CA 1
ATOM 691 C C . ASN A 1 87 ? 0.436 3.829 -10.207 1.00 81.75 87 ASN A C 1
ATOM 693 O O . ASN A 1 87 ? 1.164 3.852 -11.199 1.00 81.75 87 ASN A O 1
ATOM 697 N N . ILE A 1 88 ? -0.757 3.227 -10.216 1.00 81.19 88 ILE A N 1
ATOM 698 C CA . ILE A 1 88 ? -1.320 2.611 -11.423 1.00 81.19 88 ILE A CA 1
ATOM 699 C C . ILE A 1 88 ? -1.679 3.676 -12.466 1.00 81.19 88 ILE A C 1
ATOM 701 O O . ILE A 1 88 ? -1.375 3.502 -13.643 1.00 81.19 88 ILE A O 1
ATOM 705 N N . GLY A 1 89 ? -2.293 4.789 -12.062 1.00 82.19 89 GLY A N 1
ATOM 706 C CA . GLY A 1 89 ? -2.659 5.884 -12.962 1.00 82.19 89 GLY A CA 1
ATOM 707 C C . GLY A 1 89 ? -1.451 6.493 -13.677 1.00 82.19 89 GLY A C 1
ATOM 708 O O . GLY A 1 89 ? -1.518 6.738 -14.882 1.00 82.19 89 GLY A O 1
ATOM 709 N N . MET A 1 90 ? -0.337 6.674 -12.963 1.00 77.81 90 MET A N 1
ATOM 710 C CA . MET A 1 90 ? 0.945 7.118 -13.522 1.00 77.81 90 MET A CA 1
ATOM 711 C C . MET A 1 90 ? 1.514 6.073 -14.490 1.00 77.81 90 MET A C 1
ATOM 713 O O . MET A 1 90 ? 1.954 6.410 -15.585 1.00 77.81 90 MET A O 1
ATOM 717 N N . ALA A 1 91 ? 1.444 4.792 -14.126 1.00 74.50 91 ALA A N 1
ATOM 718 C CA . ALA A 1 91 ? 1.898 3.679 -14.953 1.00 74.50 91 ALA A CA 1
ATOM 719 C C . ALA A 1 91 ? 1.121 3.525 -16.276 1.00 74.50 91 ALA A C 1
ATOM 721 O O . ALA A 1 91 ? 1.708 3.246 -17.322 1.00 74.50 91 ALA A O 1
ATOM 722 N N . VAL A 1 92 ? -0.198 3.717 -16.252 1.00 76.31 92 VAL A N 1
ATOM 723 C CA . VAL A 1 92 ? -1.052 3.648 -17.451 1.00 76.31 92 VAL A CA 1
ATOM 724 C C . VAL A 1 92 ? -0.999 4.957 -18.262 1.00 76.31 92 VAL A C 1
ATOM 726 O O . VAL A 1 92 ? -1.435 4.984 -19.409 1.00 76.31 92 VAL A O 1
ATOM 729 N N . GLY A 1 93 ? -0.421 6.030 -17.709 1.00 72.25 93 GLY A N 1
ATOM 730 C CA . GLY A 1 93 ? -0.306 7.338 -18.366 1.00 72.25 93 GLY A CA 1
ATOM 731 C C . GLY A 1 93 ? -1.573 8.196 -18.287 1.00 72.25 93 GLY A C 1
ATOM 732 O O . GLY A 1 93 ? -1.732 9.124 -19.075 1.00 72.25 93 GLY A O 1
ATOM 733 N N . ILE A 1 94 ? -2.483 7.884 -17.358 1.00 76.81 94 ILE A N 1
ATOM 734 C CA . ILE A 1 94 ? -3.741 8.620 -17.135 1.00 76.81 94 ILE A CA 1
ATOM 735 C C . ILE A 1 94 ? -3.528 9.782 -16.154 1.00 76.81 94 ILE A C 1
ATOM 737 O O . ILE A 1 94 ? -4.169 10.823 -16.280 1.00 76.81 94 ILE A O 1
ATOM 741 N N . MET A 1 95 ? -2.641 9.611 -15.170 1.00 74.94 95 MET A N 1
ATOM 742 C CA . MET A 1 95 ? -2.333 10.628 -14.161 1.00 74.94 95 MET A CA 1
ATOM 743 C C . MET A 1 95 ? -0.948 11.244 -14.391 1.00 74.94 95 MET A C 1
ATOM 745 O O . MET A 1 95 ? -0.036 10.537 -14.828 1.00 74.94 95 MET A O 1
ATOM 749 N N . PRO A 1 96 ? -0.767 12.539 -14.069 1.00 66.88 96 PRO A N 1
ATOM 750 C CA . PRO A 1 96 ? 0.548 13.161 -14.085 1.00 66.88 96 PRO A CA 1
ATOM 751 C C . PRO A 1 96 ? 1.453 12.521 -13.030 1.00 66.88 96 PRO A C 1
ATOM 753 O O . PRO A 1 96 ? 0.995 12.031 -11.997 1.00 66.88 96 PRO A O 1
ATOM 756 N N . VAL A 1 97 ? 2.752 12.543 -13.299 1.00 66.50 97 VAL A N 1
ATOM 757 C CA . VAL A 1 97 ? 3.774 11.943 -12.442 1.00 66.50 97 VAL A CA 1
ATOM 758 C C . VAL A 1 97 ? 3.949 12.814 -11.201 1.00 66.50 97 VAL A C 1
ATOM 760 O O . VAL A 1 97 ? 4.432 13.939 -11.309 1.00 66.50 97 VAL A O 1
ATOM 763 N N . ILE A 1 98 ? 3.529 12.315 -10.037 1.00 65.31 98 ILE A N 1
ATOM 764 C CA . ILE A 1 98 ? 3.475 13.096 -8.788 1.00 65.31 98 ILE A CA 1
ATOM 765 C C . ILE A 1 98 ? 4.419 12.617 -7.679 1.00 65.31 98 ILE A C 1
ATOM 767 O O . ILE A 1 98 ? 4.266 13.029 -6.537 1.00 65.31 98 ILE A O 1
ATOM 771 N N . GLY A 1 99 ? 5.440 11.820 -7.992 1.00 63.16 99 GLY A N 1
ATOM 772 C CA . GLY A 1 99 ? 6.514 11.552 -7.029 1.00 63.16 99 GLY A CA 1
ATOM 773 C C . GLY A 1 99 ? 6.088 10.747 -5.792 1.00 63.16 99 GLY A C 1
ATOM 774 O O . GLY A 1 99 ? 6.601 10.963 -4.693 1.00 63.16 99 GLY A O 1
ATOM 775 N N . ILE A 1 100 ? 5.047 9.914 -5.922 1.00 66.62 100 ILE A N 1
ATOM 776 C CA . ILE A 1 100 ? 4.459 9.183 -4.795 1.00 66.62 100 ILE A CA 1
ATOM 777 C C . ILE A 1 100 ? 4.911 7.730 -4.823 1.00 66.62 100 ILE A C 1
ATOM 779 O O . ILE A 1 100 ? 4.474 6.934 -5.653 1.00 66.62 100 ILE A O 1
ATOM 783 N N . THR A 1 101 ? 5.693 7.368 -3.812 1.00 71.56 101 THR A N 1
ATOM 784 C CA . THR A 1 101 ? 6.149 5.995 -3.581 1.00 71.56 101 THR A CA 1
ATOM 785 C C . THR A 1 101 ? 4.988 5.004 -3.416 1.00 71.56 101 THR A C 1
ATOM 787 O O . THR A 1 101 ? 4.061 5.228 -2.628 1.00 71.56 101 THR A O 1
ATOM 790 N N . LEU A 1 102 ? 5.068 3.874 -4.124 1.00 72.50 102 LEU A N 1
ATOM 791 C CA . LEU A 1 102 ? 4.174 2.733 -3.935 1.00 72.50 102 LEU A CA 1
ATOM 792 C C . LEU A 1 102 ? 4.349 2.155 -2.515 1.00 72.50 102 LEU A C 1
ATOM 794 O O . LEU A 1 102 ? 5.456 1.709 -2.182 1.00 72.50 102 LEU A O 1
ATOM 798 N N . PRO A 1 103 ? 3.294 2.110 -1.680 1.00 72.75 103 PRO A N 1
ATOM 799 C CA . PRO A 1 103 ? 3.418 1.625 -0.315 1.00 72.75 103 PRO A CA 1
ATOM 800 C C . PRO A 1 103 ? 3.985 0.202 -0.272 1.00 72.75 103 PRO A C 1
ATOM 802 O O . PRO A 1 103 ? 3.538 -0.665 -1.020 1.00 72.75 103 PRO A O 1
ATOM 805 N N . LEU A 1 104 ? 4.955 -0.031 0.621 1.00 70.94 104 LEU A N 1
ATOM 806 C CA . LEU A 1 104 ? 5.639 -1.317 0.881 1.00 70.94 104 LEU A CA 1
ATOM 807 C C . LEU A 1 104 ? 6.583 -1.844 -0.212 1.00 70.94 104 LEU A C 1
ATOM 809 O O . LEU A 1 104 ? 7.347 -2.763 0.068 1.00 70.94 104 LEU A O 1
ATOM 813 N N . VAL A 1 105 ? 6.538 -1.299 -1.426 1.00 67.19 105 VAL A N 1
ATOM 814 C CA . VAL A 1 105 ? 7.278 -1.844 -2.581 1.00 67.19 105 VAL A CA 1
ATOM 815 C C . VAL A 1 105 ? 8.339 -0.870 -3.098 1.00 67.19 105 VAL A C 1
ATOM 817 O O . VAL A 1 105 ? 9.375 -1.293 -3.599 1.00 67.19 105 VAL A O 1
ATOM 820 N N . SER A 1 106 ? 8.092 0.432 -2.975 1.00 66.06 106 SER A N 1
ATOM 821 C CA . SER A 1 106 ? 8.974 1.483 -3.481 1.00 66.06 106 SER A CA 1
ATOM 822 C C . SER A 1 106 ? 10.180 1.749 -2.570 1.00 66.06 106 SER A C 1
ATOM 824 O O . SER A 1 106 ? 10.082 1.660 -1.341 1.00 66.06 106 SER A O 1
ATOM 826 N N . TYR A 1 107 ? 11.317 2.112 -3.174 1.00 61.59 107 TYR A N 1
ATOM 827 C CA . TYR A 1 107 ? 12.594 2.348 -2.495 1.00 61.59 107 TYR A CA 1
ATOM 828 C C . TYR A 1 107 ? 12.649 3.731 -1.813 1.00 61.59 107 TYR A C 1
ATOM 830 O O . TYR A 1 107 ? 13.477 4.576 -2.133 1.00 61.59 107 TYR A O 1
ATOM 838 N N . GLY A 1 108 ? 11.750 3.986 -0.860 1.00 70.44 108 GLY A N 1
ATOM 839 C CA . GLY A 1 108 ? 11.736 5.210 -0.053 1.00 70.44 108 GLY A CA 1
ATOM 840 C C . GLY A 1 108 ? 11.860 4.888 1.432 1.00 70.44 108 GLY A C 1
ATOM 841 O O . GLY A 1 108 ? 10.877 4.484 2.043 1.00 70.44 108 GLY A O 1
ATOM 842 N N . GLY A 1 109 ? 13.036 5.082 2.040 1.00 71.81 109 GLY A N 1
ATOM 843 C CA . GLY A 1 109 ? 13.295 4.687 3.437 1.00 71.81 109 GLY A CA 1
ATOM 844 C C . GLY A 1 109 ? 12.297 5.271 4.448 1.00 71.81 109 GLY A C 1
ATOM 845 O O . GLY A 1 109 ? 11.721 4.537 5.251 1.00 71.81 109 GLY A O 1
ATOM 846 N N . SER A 1 110 ? 12.014 6.574 4.361 1.00 78.75 110 SER A N 1
ATOM 847 C CA . SER A 1 110 ? 11.025 7.238 5.225 1.00 78.75 110 SER A CA 1
ATOM 848 C C . SER A 1 110 ? 9.594 6.772 4.944 1.00 78.75 110 SER A C 1
ATOM 850 O O . SER A 1 110 ? 8.831 6.535 5.875 1.00 78.75 110 SER A O 1
ATOM 852 N N . SER A 1 111 ? 9.237 6.585 3.669 1.00 79.75 111 SER A N 1
ATOM 853 C CA . SER A 1 111 ? 7.919 6.073 3.273 1.00 79.75 111 SER A CA 1
ATOM 854 C C . SER A 1 111 ? 7.700 4.649 3.786 1.00 79.75 111 SER A C 1
ATOM 856 O O . SER A 1 111 ? 6.651 4.343 4.349 1.00 79.75 111 SER A O 1
ATOM 858 N N . LEU A 1 112 ? 8.710 3.780 3.681 1.00 82.75 112 LEU A N 1
ATOM 859 C CA . LEU A 1 112 ? 8.661 2.419 4.208 1.00 82.75 112 LEU A CA 1
ATOM 860 C C . LEU A 1 112 ? 8.435 2.419 5.723 1.00 82.75 112 LEU A C 1
ATOM 862 O O . LEU A 1 112 ? 7.557 1.702 6.196 1.00 82.75 112 LEU A O 1
ATOM 866 N N . LEU A 1 113 ? 9.176 3.243 6.473 1.00 85.56 113 LEU A N 1
ATOM 867 C CA . LEU A 1 113 ? 9.006 3.367 7.924 1.00 85.56 113 LEU A CA 1
ATOM 868 C C . LEU A 1 113 ? 7.589 3.809 8.299 1.00 85.56 113 LEU A C 1
ATOM 870 O O . LEU A 1 113 ? 6.970 3.195 9.168 1.00 85.56 113 LEU A O 1
ATOM 874 N N . VAL A 1 114 ? 7.052 4.826 7.620 1.00 88.44 114 VAL A N 1
ATOM 875 C CA . VAL A 1 114 ? 5.682 5.303 7.856 1.00 88.44 114 VAL A CA 1
ATOM 876 C C . VAL A 1 114 ? 4.664 4.214 7.517 1.00 88.44 114 VAL A C 1
ATOM 878 O O . VAL A 1 114 ? 3.798 3.916 8.336 1.00 88.44 114 VAL A O 1
ATOM 881 N N . ASN A 1 115 ? 4.796 3.548 6.369 1.00 88.31 115 ASN A N 1
ATOM 882 C CA . ASN A 1 115 ? 3.901 2.458 5.972 1.00 88.31 115 ASN A CA 1
ATOM 883 C C . ASN A 1 115 ? 3.928 1.295 6.977 1.00 88.31 115 ASN A C 1
ATOM 885 O O . ASN A 1 115 ? 2.876 0.754 7.324 1.00 88.31 115 ASN A O 1
ATOM 889 N N . MET A 1 116 ? 5.109 0.937 7.489 1.00 89.38 116 MET A N 1
ATOM 890 C CA . MET A 1 116 ? 5.261 -0.092 8.522 1.00 89.38 116 MET A CA 1
ATOM 891 C C . MET A 1 116 ? 4.637 0.336 9.852 1.00 89.38 116 MET A C 1
ATOM 893 O O . MET A 1 116 ? 3.963 -0.470 10.492 1.00 89.38 116 MET A O 1
ATOM 897 N N . ALA A 1 117 ? 4.790 1.602 10.250 1.00 91.50 117 ALA A N 1
ATOM 898 C CA . ALA A 1 117 ? 4.138 2.140 11.439 1.00 91.50 117 ALA A CA 1
ATOM 899 C C . ALA A 1 117 ? 2.604 2.105 11.313 1.00 91.50 117 ALA A C 1
ATOM 901 O O . ALA A 1 117 ? 1.926 1.639 12.230 1.00 91.50 117 ALA A O 1
ATOM 902 N N . LEU A 1 118 ? 2.054 2.509 10.161 1.00 91.88 118 LEU A N 1
ATOM 903 C CA . LEU A 1 118 ? 0.614 2.452 9.884 1.00 91.88 118 LEU A CA 1
ATOM 904 C C . LEU A 1 118 ? 0.078 1.013 9.942 1.00 91.88 118 LEU A C 1
ATOM 906 O O . LEU A 1 118 ? -0.942 0.760 10.584 1.00 91.88 118 LEU A O 1
ATOM 910 N N . LEU A 1 119 ? 0.783 0.048 9.344 1.00 91.06 119 LEU A N 1
ATOM 911 C CA . LEU A 1 119 ? 0.424 -1.369 9.465 1.00 91.06 119 LEU A CA 1
ATOM 912 C C . LEU A 1 119 ? 0.535 -1.876 10.909 1.00 91.06 119 LEU A C 1
ATOM 914 O O . LEU A 1 119 ? -0.302 -2.669 11.341 1.00 91.06 119 LEU A O 1
ATOM 918 N N . GLY A 1 120 ? 1.520 -1.397 11.671 1.00 92.00 120 GLY A N 1
ATOM 919 C CA . GLY A 1 120 ? 1.663 -1.682 13.098 1.00 92.00 120 GLY A CA 1
ATOM 920 C C . GLY A 1 120 ? 0.453 -1.220 13.913 1.00 92.00 120 GLY A C 1
ATOM 921 O O . GLY A 1 120 ? -0.021 -1.963 14.775 1.00 92.00 120 GLY A O 1
ATOM 922 N N . ILE A 1 121 ? -0.105 -0.047 13.595 1.00 92.19 121 ILE A N 1
ATOM 923 C CA . ILE A 1 121 ? -1.349 0.452 14.203 1.00 92.19 121 ILE A CA 1
ATOM 924 C C . ILE A 1 121 ? -2.516 -0.485 13.867 1.00 92.19 121 ILE A C 1
ATOM 926 O O . ILE A 1 121 ? -3.203 -0.949 14.777 1.00 92.19 121 ILE A O 1
ATOM 930 N N . VAL A 1 122 ? -2.706 -0.837 12.589 1.00 92.62 122 VAL A N 1
ATOM 931 C CA . VAL A 1 122 ? -3.772 -1.769 12.167 1.00 92.62 122 VAL A CA 1
ATOM 932 C C . VAL A 1 122 ? -3.639 -3.123 12.877 1.00 92.62 122 VAL A C 1
ATOM 934 O O . VAL A 1 122 ? -4.631 -3.677 13.357 1.00 92.62 122 VAL A O 1
ATOM 937 N N . ALA A 1 123 ? -2.416 -3.647 13.001 1.00 91.38 123 ALA A N 1
ATOM 938 C CA . ALA A 1 123 ? -2.138 -4.902 13.695 1.00 91.38 123 ALA A CA 1
ATOM 939 C C . ALA A 1 123 ? -2.415 -4.813 15.206 1.00 91.38 123 ALA A C 1
ATOM 941 O O . ALA A 1 123 ? -2.952 -5.758 15.793 1.00 91.38 123 ALA A O 1
ATOM 942 N N . ASN A 1 124 ? -2.093 -3.682 15.841 1.00 92.00 124 ASN A N 1
ATOM 943 C CA . ASN A 1 124 ? -2.404 -3.450 17.248 1.00 92.00 124 ASN A CA 1
ATOM 944 C C . ASN A 1 124 ? -3.920 -3.441 17.479 1.00 92.00 124 ASN A C 1
ATOM 946 O O . ASN A 1 124 ? -4.402 -4.172 18.345 1.00 92.00 124 ASN A O 1
ATOM 950 N N . VAL A 1 125 ? -4.677 -2.708 16.658 1.00 90.00 125 VAL A N 1
ATOM 951 C CA . VAL A 1 125 ? -6.145 -2.672 16.753 1.00 90.00 125 VAL A CA 1
ATOM 952 C C . VAL A 1 125 ? -6.738 -4.066 16.537 1.00 90.00 125 VAL A C 1
ATOM 954 O O . VAL A 1 125 ? -7.571 -4.513 17.327 1.00 90.00 125 VAL A O 1
ATOM 957 N N . TYR A 1 126 ? -6.247 -4.810 15.539 1.00 89.31 126 TYR A N 1
ATOM 958 C CA . TYR A 1 126 ? -6.655 -6.196 15.304 1.00 89.31 126 TYR A CA 1
ATOM 959 C C . TYR A 1 126 ? -6.436 -7.099 16.527 1.00 89.31 126 TYR A C 1
ATOM 961 O O . TYR A 1 126 ? -7.258 -7.977 16.800 1.00 89.31 126 TYR A O 1
ATOM 969 N N . ARG A 1 127 ? -5.342 -6.899 17.272 1.00 87.38 127 ARG A N 1
ATOM 970 C CA . ARG A 1 127 ? -5.052 -7.644 18.505 1.00 87.38 127 ARG A CA 1
ATOM 971 C C . ARG A 1 127 ? -5.980 -7.223 19.645 1.00 87.38 127 ARG A C 1
ATOM 973 O O . ARG A 1 127 ? -6.550 -8.081 20.315 1.00 87.38 127 ARG A O 1
ATOM 980 N N . THR A 1 128 ? -6.137 -5.920 19.854 1.00 83.50 128 THR A N 1
ATOM 981 C CA . THR A 1 128 ? -6.849 -5.354 21.009 1.00 83.50 128 THR A CA 1
ATOM 982 C C . THR A 1 128 ? -8.368 -5.490 20.885 1.00 83.50 128 THR A C 1
ATOM 984 O O . THR A 1 128 ? -9.049 -5.560 21.904 1.00 83.50 128 THR A O 1
ATOM 987 N N . ARG A 1 129 ? -8.918 -5.666 19.673 1.00 74.75 129 ARG A N 1
ATOM 988 C CA . ARG A 1 129 ? -10.367 -5.858 19.458 1.00 74.75 129 ARG A CA 1
ATOM 989 C C . ARG A 1 129 ? -10.991 -6.965 20.320 1.00 74.75 129 ARG A C 1
ATOM 991 O O . ARG A 1 129 ? -12.169 -6.883 20.638 1.00 74.75 129 ARG A O 1
ATOM 998 N N . LYS A 1 130 ? -10.220 -8.005 20.684 1.00 66.19 130 LYS A N 1
ATOM 999 C CA . LYS A 1 130 ? -10.712 -9.136 21.490 1.00 66.19 130 LYS A CA 1
ATOM 1000 C C . LYS A 1 130 ? -10.910 -8.755 22.961 1.00 66.19 130 LYS A C 1
ATOM 1002 O O . LYS A 1 130 ? -11.773 -9.330 23.603 1.00 66.19 130 LYS A O 1
ATOM 1007 N N . ASN A 1 131 ? -10.173 -7.765 23.463 1.00 59.81 131 ASN A N 1
ATOM 1008 C CA . ASN A 1 131 ? -10.257 -7.314 24.856 1.00 59.81 131 ASN A CA 1
ATOM 1009 C C . ASN A 1 131 ? -11.489 -6.433 25.130 1.00 59.81 131 ASN A C 1
ATOM 1011 O O . ASN A 1 131 ? -11.816 -6.200 26.285 1.00 59.81 131 ASN A O 1
ATOM 1015 N N . TYR A 1 132 ? -12.170 -5.962 24.080 1.00 52.28 132 TYR A N 1
ATOM 1016 C CA . TYR A 1 132 ? -13.458 -5.260 24.154 1.00 52.28 132 TYR A CA 1
ATOM 1017 C C . TYR A 1 132 ? -14.653 -6.206 23.894 1.00 52.28 132 TYR A C 1
ATOM 1019 O O . TYR A 1 132 ? -15.724 -5.772 23.457 1.00 52.28 132 TYR A O 1
ATOM 1027 N N . THR A 1 133 ? -14.453 -7.517 24.082 1.00 46.91 133 THR A N 1
ATOM 1028 C CA . THR A 1 133 ? -15.491 -8.561 23.978 1.00 46.91 133 THR A CA 1
ATOM 1029 C C . THR A 1 133 ? -15.750 -9.133 25.353 1.00 46.91 133 THR A C 1
ATOM 1031 O O . THR A 1 133 ? -16.942 -9.346 25.646 1.00 46.91 133 THR A O 1
#

Nearest PDB structures (foldseek):
  8bh1-assembly1_A  TM=9.404E-01  e=1.751E-06  Pseudomonas aeruginosa PAO1
  8tj3-assembly1_B  TM=8.838E-01  e=2.108E-05  Escherichia coli
  6bas-assembly1_A  TM=8.908E-01  e=5.702E-05  Thermus thermophilus HB8
  3jbi-assembly1_V  TM=4.129E-01  e=4.770E+00  Gallus gallus

Sequence (133 aa):
IGSGGLFGKGFLKGNQTQLNFIPEQWTDFIYSVIGEEFGFIGTVITLVLFLWILLKILKVAITTKDEFLSLTIIGILSLFFIHFMINIGMAVGIMPVIGITLPLVSYGGSSLLVNMALLGIVANVYRTRKNYT

Mean predicted aligned error: 8.64 Å

Solvent-accessible surface area (backbone atoms only — not comparable to full-atom values): 7235 Å² total; per-residue (Å²): 78,95,85,8,55,65,70,25,60,34,85,95,50,34,72,69,78,74,62,71,81,56,87,59,47,59,29,44,33,39,67,30,51,40,16,20,19,34,1,51,55,39,42,51,50,53,50,52,53,52,52,52,51,51,52,52,50,51,51,47,24,75,72,37,85,50,65,68,62,19,52,50,38,48,53,52,46,48,52,57,48,51,39,47,52,48,37,50,28,37,56,75,66,78,38,78,87,76,79,50,52,36,80,86,74,26,72,38,75,70,60,41,52,50,48,51,51,54,51,48,51,52,52,48,50,61,61,51,52,64,81,80,108

Secondary structure (DSSP, 8-state):
-TTSTTT-S-TT--HHHHS--SS-TTTTSHHHHHHHHSHHHHHHHHHHHHHHHHHHHHHHHHH---HHHHHHHHHHHHHHHHHHHHHHHHHHTSS-----PPTTTSS-HHHHHHHHHHHHHHHHHHHHGGGG-

pLDDT: mean 77.46, std 14.35, range [44.22, 95.19]